Protein AF-A0A1Q7Y3S1-F1 (afdb_monomer)

Foldseek 3Di:
DDDDDDDDDDDDDDPDDDPDDDDPDDPPDDDPPPDDDDDDDDDDDDDDDDDDDPDPPPPPPPPPPVPPPPPDDPLVVVLCVQLVVLVVQLVVQLPDDDPVDPVVNVLSNLLSVLSSLLSNLVSCCVRNDDPVSVVVSVVSNVVSVVVNVD

Secondary structure (DSSP, 8-state):
-----------S-------------------------------------------------------------TTHHHHHHHHHHHHHHHHHHT-PPP-S-HHHHHHHHHHHHHHHHHHHHHHHHHH---HHHHHHHHHHHHHHHHHHH-

pLDDT: mean 73.47, std 24.48, range [34.84, 98.88]

Solvent-accessible surface area (backbone atoms only — not comparable to full-atom values): 10074 Å² total; per-residue (Å²): 142,80,87,82,83,83,81,79,80,87,82,72,87,82,82,77,85,78,90,80,80,79,86,85,81,82,85,82,74,89,75,85,78,82,74,83,88,79,88,83,86,87,84,92,79,83,88,88,81,94,76,94,74,91,73,84,75,74,81,72,77,73,74,77,76,77,72,73,78,73,90,60,58,90,58,44,57,63,37,51,52,54,37,49,52,28,50,51,53,23,55,62,57,50,68,66,77,85,78,84,46,70,68,60,45,49,50,59,43,46,47,37,51,36,54,25,52,32,51,37,22,53,36,38,60,72,56,55,83,54,69,69,60,35,50,51,22,54,49,47,40,54,54,42,54,50,64,67,73,108

Mean predicted aligned error: 19.38 Å

Sequence (150 aa):
MSAKHESWGQGGPEATYDRETTMTCTNRLERRFILPKRAARPSLAALLALSLAAAVVGCTRAAGDSAVRRTGGAADEPFIAASGAAMEQMMKAMAIRPSGDVDGDFVALMIPHHESAIAMAQSELRYGKNEQLRRMAQEIVVTQQQEIAA

Nearest PDB structures (foldseek):
  7vw1-assembly1_B  TM=7.666E-01  e=4.512E-04  Escherichia coli
  7vw0-assembly1_A  TM=7.672E-01  e=5.920E-04  Escherichia coli
  7vw2-assembly1_B  TM=7.259E-01  e=5.920E-04  Escherichia coli
  7p64-assembly1_K  TM=6.339E-01  e=8.843E+00  Escherichia coli BL21(DE3)
  6rfr-assembly1_F  TM=2.950E-01  e=6.047E+00  Yarrowia lipolytica

Structure (mmCIF, N/CA/C/O backbone):
data_AF-A0A1Q7Y3S1-F1
#
_entry.id   AF-A0A1Q7Y3S1-F1
#
loop_
_atom_site.group_PDB
_atom_site.id
_atom_site.type_symbol
_atom_site.label_atom_id
_atom_site.label_alt_id
_atom_site.label_comp_id
_atom_site.label_asym_id
_atom_site.label_entity_id
_atom_site.label_seq_id
_atom_site.pdbx_PDB_ins_code
_atom_site.Cartn_x
_atom_site.Cartn_y
_atom_site.Cartn_z
_atom_site.occupancy
_atom_site.B_iso_or_equiv
_atom_site.auth_seq_id
_atom_site.auth_comp_id
_atom_site.auth_asym_id
_atom_site.auth_atom_id
_atom_site.pdbx_PDB_model_num
ATOM 1 N N . MET A 1 1 ? -16.942 13.880 -36.320 1.00 45.16 1 MET A N 1
ATOM 2 C CA . MET A 1 1 ? -15.666 13.643 -35.614 1.00 45.16 1 MET A CA 1
ATOM 3 C C . MET A 1 1 ? -15.211 14.979 -35.049 1.00 45.16 1 MET A C 1
ATOM 5 O O . MET A 1 1 ? -14.691 15.793 -35.793 1.00 45.16 1 MET A O 1
ATOM 9 N N . SER A 1 2 ? -15.510 15.238 -33.776 1.00 43.56 2 SER A N 1
ATOM 10 C CA . SER A 1 2 ? -15.085 16.440 -33.048 1.00 43.56 2 SER A CA 1
ATOM 11 C C . SER A 1 2 ? -14.534 15.971 -31.713 1.00 43.56 2 SER A C 1
ATOM 13 O O . SER A 1 2 ? -15.291 15.501 -30.866 1.00 43.56 2 SER A O 1
ATOM 15 N N . ALA A 1 3 ? -13.214 16.037 -31.569 1.00 43.09 3 ALA A N 1
ATOM 16 C CA . ALA A 1 3 ? -12.532 15.776 -30.314 1.00 43.09 3 ALA A CA 1
ATOM 17 C C . ALA 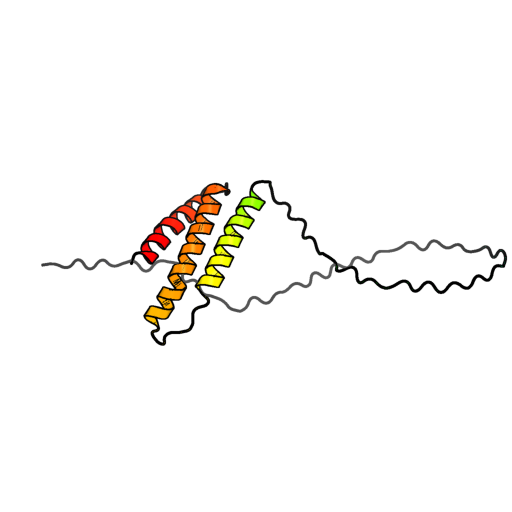A 1 3 ? -12.791 16.954 -29.366 1.00 43.09 3 ALA A C 1
ATOM 19 O O . ALA A 1 3 ? -12.527 18.105 -29.718 1.00 43.09 3 ALA A O 1
ATOM 20 N N . LYS A 1 4 ? -13.339 16.675 -28.181 1.00 45.97 4 LYS A N 1
ATOM 21 C CA . LYS A 1 4 ? -13.361 17.641 -27.082 1.00 45.97 4 LYS A CA 1
ATOM 22 C C . LYS A 1 4 ? -11.985 17.632 -26.427 1.00 45.97 4 LYS A C 1
ATOM 24 O O . LYS A 1 4 ? -11.501 16.588 -26.007 1.00 45.97 4 LYS A O 1
ATOM 29 N N . HIS A 1 5 ? -11.370 18.804 -26.388 1.00 41.69 5 HIS A N 1
ATOM 30 C CA . HIS A 1 5 ? -10.145 19.083 -25.658 1.00 41.69 5 HIS A CA 1
ATOM 31 C C . HIS A 1 5 ? -10.563 19.450 -24.228 1.00 41.69 5 HIS A C 1
ATOM 33 O O . HIS A 1 5 ? -11.088 20.539 -24.002 1.00 41.69 5 HIS A O 1
ATOM 39 N N . GLU A 1 6 ? -10.417 18.529 -23.278 1.00 42.41 6 GLU A N 1
ATOM 40 C CA . GLU A 1 6 ? -10.686 18.813 -21.867 1.00 42.41 6 GLU A CA 1
ATOM 41 C C . GLU A 1 6 ? -9.420 19.383 -21.224 1.00 42.41 6 GLU A C 1
ATOM 43 O O . GLU A 1 6 ? -8.391 18.726 -21.077 1.00 42.41 6 GLU A O 1
ATOM 48 N N . SER A 1 7 ? -9.503 20.678 -20.926 1.00 35.91 7 SER A N 1
ATOM 49 C CA . SER A 1 7 ? -8.533 21.450 -20.165 1.00 35.91 7 SER A CA 1
ATOM 50 C C . SER A 1 7 ? -8.623 21.031 -18.699 1.00 35.91 7 SER A C 1
ATOM 52 O O . SER A 1 7 ? -9.581 21.369 -18.008 1.00 35.91 7 SER A O 1
ATOM 54 N N . TRP A 1 8 ? -7.629 20.285 -18.223 1.00 34.84 8 TRP A N 1
ATOM 55 C CA . TRP A 1 8 ? -7.449 20.061 -16.793 1.00 34.84 8 TRP A CA 1
ATOM 56 C C . TRP A 1 8 ? -6.788 21.302 -16.192 1.00 34.84 8 TRP A C 1
ATOM 58 O O . TRP A 1 8 ? -5.662 21.661 -16.542 1.00 34.84 8 TRP A O 1
ATOM 68 N N . GLY A 1 9 ? -7.540 21.997 -15.338 1.00 41.97 9 GLY A N 1
ATOM 69 C CA . GLY A 1 9 ? -7.100 23.191 -14.631 1.00 41.97 9 GLY A CA 1
ATOM 70 C C . GLY A 1 9 ? -5.900 22.902 -13.733 1.00 41.97 9 GLY A C 1
ATOM 71 O O . GLY A 1 9 ? -5.984 22.128 -12.784 1.00 41.97 9 GLY A O 1
ATOM 72 N N . GLN A 1 10 ? -4.792 23.567 -14.042 1.00 44.66 10 GLN A N 1
ATOM 73 C CA . GLN A 1 10 ? -3.639 23.754 -13.169 1.00 44.66 10 GLN A CA 1
ATOM 74 C C . GLN A 1 10 ? -4.067 24.653 -11.999 1.00 44.66 10 GLN A C 1
ATOM 76 O O . GLN A 1 10 ? -4.367 25.830 -12.198 1.00 44.66 10 GLN A O 1
ATOM 81 N N . GLY A 1 11 ? -4.145 24.097 -10.792 1.00 48.56 11 GLY A N 1
ATOM 82 C CA . GLY A 1 11 ? -4.602 24.829 -9.611 1.00 48.56 11 GLY A CA 1
ATOM 83 C C . GLY A 1 11 ? -4.449 24.034 -8.319 1.00 48.56 11 GLY A C 1
ATOM 84 O O . GLY A 1 11 ? -5.402 23.920 -7.555 1.00 48.56 11 GLY A O 1
ATOM 85 N N . GLY A 1 12 ? -3.271 23.451 -8.094 1.00 41.09 12 GLY A N 1
ATOM 86 C CA . GLY A 1 12 ? -2.868 22.874 -6.809 1.00 41.09 12 GLY A CA 1
ATOM 87 C C . GLY A 1 12 ? -1.643 23.621 -6.272 1.00 41.09 12 GLY A C 1
ATOM 88 O O . GLY A 1 12 ? -0.818 24.045 -7.081 1.00 41.09 12 GLY A O 1
ATOM 89 N N . PRO A 1 13 ? -1.520 23.839 -4.950 1.00 43.00 13 PRO A N 1
ATOM 90 C CA . PRO A 1 13 ? -0.405 24.588 -4.384 1.00 43.00 13 PRO A CA 1
ATOM 91 C C . PRO A 1 13 ? 0.921 23.874 -4.664 1.00 43.00 13 PRO A C 1
ATOM 93 O O . PRO A 1 13 ? 1.116 22.714 -4.303 1.00 43.00 13 PRO A O 1
ATOM 96 N N . GLU A 1 14 ? 1.815 24.599 -5.328 1.00 45.69 14 GLU A N 1
ATOM 97 C CA . GLU A 1 14 ? 3.192 24.228 -5.622 1.00 45.69 14 GLU A CA 1
ATOM 98 C C . GLU A 1 14 ? 3.925 23.953 -4.298 1.00 45.69 14 GLU A C 1
ATOM 100 O O . GLU A 1 14 ? 4.201 24.863 -3.515 1.00 45.69 14 GLU A O 1
ATOM 105 N N . ALA A 1 15 ? 4.171 22.677 -3.996 1.00 39.03 15 ALA A N 1
ATOM 106 C CA . ALA A 1 15 ? 4.943 22.271 -2.832 1.00 39.03 15 ALA A CA 1
ATOM 107 C C . ALA A 1 15 ? 6.420 22.594 -3.088 1.00 39.03 15 ALA A C 1
ATOM 109 O O . ALA A 1 15 ? 7.168 21.789 -3.643 1.00 39.03 15 ALA A O 1
ATOM 110 N N . THR A 1 16 ? 6.841 23.797 -2.708 1.00 44.50 16 THR A N 1
ATOM 111 C CA . THR A 1 16 ? 8.249 24.182 -2.706 1.00 44.50 16 THR A CA 1
ATOM 112 C C . THR A 1 16 ? 8.942 23.501 -1.523 1.00 44.50 16 THR A C 1
ATOM 114 O O . THR A 1 16 ? 8.650 23.754 -0.356 1.00 44.50 16 THR A O 1
ATOM 117 N N . TYR A 1 17 ? 9.840 22.563 -1.826 1.00 36.44 17 TYR A N 1
ATOM 118 C CA . TYR A 1 17 ? 10.696 21.912 -0.838 1.00 36.44 17 TYR A CA 1
ATOM 119 C C . TYR A 1 17 ? 11.866 22.845 -0.512 1.00 36.44 17 TYR A C 1
ATOM 121 O O . TYR A 1 17 ? 12.864 22.881 -1.234 1.00 36.44 17 TYR A O 1
ATOM 129 N N . ASP A 1 18 ? 11.720 23.634 0.551 1.00 42.56 18 ASP A N 1
ATOM 130 C CA . ASP A 1 18 ? 12.798 24.460 1.092 1.00 42.56 18 ASP A CA 1
ATOM 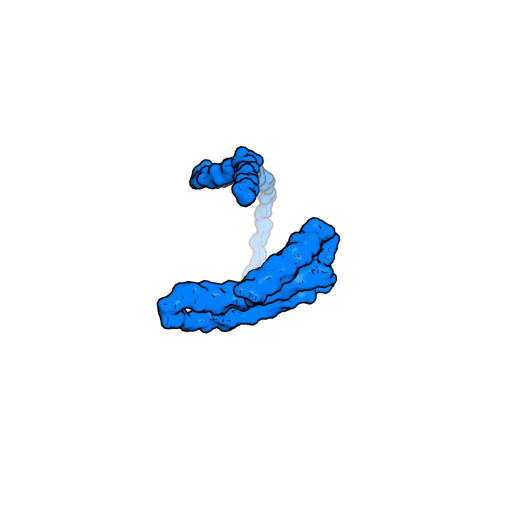131 C C . ASP A 1 18 ? 13.739 23.608 1.966 1.00 42.56 18 ASP A C 1
ATOM 133 O O . ASP A 1 18 ? 13.302 22.860 2.843 1.00 42.56 18 ASP A O 1
ATOM 137 N N . ARG A 1 19 ? 15.047 23.680 1.694 1.00 52.69 19 ARG A N 1
ATOM 138 C CA . ARG A 1 19 ? 16.086 22.806 2.270 1.00 52.69 19 ARG A CA 1
ATOM 139 C C . ARG A 1 19 ? 16.853 23.461 3.427 1.00 52.69 19 ARG A C 1
ATOM 141 O O . ARG A 1 19 ? 17.848 22.898 3.878 1.00 52.69 19 ARG A O 1
ATOM 148 N N . GLU A 1 20 ? 16.399 24.596 3.951 1.00 52.72 20 GLU A N 1
ATOM 149 C CA . GLU A 1 20 ? 17.068 25.294 5.055 1.00 52.72 20 GLU A CA 1
ATOM 150 C C . GLU A 1 20 ? 16.108 25.627 6.207 1.00 52.72 20 GLU A C 1
ATOM 152 O O . GLU A 1 20 ? 15.608 26.734 6.359 1.00 52.72 20 GLU A O 1
ATOM 157 N N . THR A 1 21 ? 15.900 24.675 7.118 1.00 47.00 21 THR A N 1
ATOM 158 C CA . THR A 1 21 ? 15.483 25.005 8.490 1.00 47.00 21 THR A CA 1
ATOM 159 C C . THR A 1 21 ? 16.411 24.295 9.461 1.00 47.00 21 THR A C 1
ATOM 161 O O . THR A 1 21 ? 16.220 23.150 9.867 1.00 47.00 21 THR A O 1
ATOM 164 N N . THR A 1 22 ? 17.494 24.992 9.778 1.00 45.62 22 THR A N 1
ATOM 165 C CA . THR A 1 22 ? 18.462 24.641 10.806 1.00 45.62 22 THR A CA 1
ATOM 166 C C . THR A 1 22 ? 17.776 24.545 12.171 1.00 45.62 22 THR A C 1
ATOM 168 O O . THR A 1 22 ? 17.084 25.454 12.625 1.00 45.62 22 THR A O 1
ATOM 171 N N . MET A 1 23 ? 17.986 23.410 12.843 1.00 36.78 23 MET A N 1
ATOM 172 C CA . MET A 1 23 ? 17.633 23.180 14.243 1.00 36.78 23 MET A CA 1
ATOM 173 C C . MET A 1 23 ? 18.261 24.251 15.148 1.00 36.78 23 MET A C 1
ATOM 175 O O . MET A 1 23 ? 19.415 24.136 15.560 1.00 36.78 23 MET A O 1
ATOM 179 N N . THR A 1 24 ? 17.492 25.254 15.556 1.00 35.28 24 THR A N 1
ATOM 180 C CA . THR A 1 24 ? 17.803 26.041 16.755 1.00 35.28 24 THR A CA 1
ATOM 181 C C . THR A 1 24 ? 17.160 25.377 17.963 1.00 35.28 24 THR A C 1
ATOM 183 O O . THR A 1 24 ? 16.014 25.651 18.311 1.00 35.28 24 THR A O 1
ATOM 186 N N . CYS A 1 25 ? 17.907 24.493 18.622 1.00 37.16 25 CYS A N 1
ATOM 187 C CA . CYS A 1 25 ? 17.549 23.964 19.934 1.00 37.16 25 CYS A CA 1
ATOM 188 C C . CYS A 1 25 ? 18.628 24.372 20.946 1.00 37.16 25 CYS A C 1
ATOM 190 O O . CYS A 1 25 ? 19.526 23.605 21.276 1.00 37.16 25 CYS A O 1
ATOM 192 N N . THR A 1 26 ? 18.565 25.611 21.438 1.00 44.94 26 THR A N 1
ATOM 193 C CA . THR A 1 26 ? 19.344 26.038 22.609 1.00 44.94 26 THR A CA 1
ATOM 194 C C . THR A 1 26 ? 18.393 26.386 23.740 1.00 44.94 26 THR A C 1
ATOM 196 O O . THR A 1 26 ? 18.116 27.552 24.006 1.00 44.94 26 THR A O 1
ATOM 199 N N . ASN A 1 27 ? 17.882 25.363 24.424 1.00 39.59 27 ASN A N 1
ATOM 200 C CA . ASN A 1 27 ? 17.165 25.561 25.677 1.00 39.59 27 ASN A CA 1
ATOM 201 C C . ASN A 1 27 ? 18.177 25.564 26.836 1.00 39.59 27 ASN A C 1
ATOM 203 O O . ASN A 1 27 ? 18.436 24.550 27.481 1.00 39.59 27 ASN A O 1
ATOM 207 N N . ARG A 1 28 ? 18.820 26.719 27.046 1.00 55.81 28 ARG A N 1
ATOM 208 C CA . ARG A 1 28 ? 19.670 27.005 28.208 1.00 55.81 28 ARG A CA 1
ATOM 209 C C . ARG A 1 28 ? 18.770 27.499 29.340 1.00 55.81 28 ARG A C 1
ATOM 211 O O . ARG A 1 28 ? 18.617 28.700 29.535 1.00 55.81 28 ARG A O 1
ATOM 218 N N . LEU A 1 29 ? 18.177 26.571 30.086 1.00 49.34 29 LEU A N 1
ATOM 219 C CA . LEU A 1 29 ? 17.533 26.887 31.359 1.00 49.34 29 LEU A CA 1
ATOM 220 C C . LEU A 1 29 ? 18.474 26.531 32.507 1.00 49.34 29 LEU A C 1
ATOM 222 O O . LEU A 1 29 ? 18.628 25.381 32.910 1.00 49.34 29 LEU A O 1
ATOM 226 N N . GLU A 1 30 ? 19.108 27.585 33.012 1.00 48.59 30 GLU A N 1
ATOM 227 C CA . GLU A 1 30 ? 19.770 27.656 34.306 1.00 48.59 30 GLU A CA 1
ATOM 228 C C . GLU A 1 30 ? 18.843 27.106 35.404 1.00 48.59 30 GLU A C 1
ATOM 230 O O . GLU A 1 30 ? 17.851 27.730 35.780 1.00 48.59 30 GLU A O 1
ATOM 235 N N . ARG A 1 31 ? 19.187 25.956 35.985 1.00 50.75 31 ARG A N 1
ATOM 236 C CA . ARG A 1 31 ? 18.742 25.599 37.336 1.00 50.75 31 ARG A CA 1
ATOM 237 C C . ARG A 1 31 ? 19.963 25.478 38.223 1.00 50.75 31 ARG A C 1
ATOM 239 O O . ARG A 1 31 ? 20.507 24.402 38.448 1.00 50.75 31 ARG A O 1
ATOM 246 N N . ARG A 1 32 ? 20.377 26.637 38.738 1.00 56.38 32 ARG A N 1
ATOM 247 C CA . ARG A 1 32 ? 21.233 26.759 39.917 1.00 56.38 32 ARG A CA 1
ATOM 248 C C . ARG A 1 32 ? 20.489 26.133 41.097 1.00 56.38 32 ARG A C 1
ATOM 250 O O . ARG A 1 32 ? 19.718 26.795 41.784 1.00 56.38 32 ARG A O 1
ATOM 257 N N . PHE A 1 33 ? 20.678 24.833 41.296 1.00 47.69 33 PHE A N 1
ATOM 258 C CA . PHE A 1 33 ? 20.273 24.157 42.520 1.00 47.69 33 PHE A CA 1
ATOM 259 C C . PHE A 1 33 ? 21.169 24.662 43.652 1.00 47.69 33 PHE A C 1
ATOM 261 O O . PHE A 1 33 ? 22.318 24.253 43.808 1.00 47.69 33 PHE A O 1
ATOM 268 N N . ILE A 1 34 ? 20.633 25.605 44.421 1.00 51.00 34 ILE A N 1
ATOM 269 C CA . ILE A 1 34 ? 21.180 26.017 45.708 1.00 51.00 34 ILE A CA 1
ATOM 270 C C . ILE A 1 34 ? 20.978 24.838 46.667 1.00 51.00 34 ILE A C 1
ATOM 272 O O . ILE A 1 34 ? 19.874 24.607 47.153 1.00 51.00 34 ILE A O 1
ATOM 276 N N . LEU A 1 35 ? 22.036 24.065 46.920 1.00 53.06 35 LEU A N 1
ATOM 277 C CA . LEU A 1 35 ? 22.059 23.096 48.015 1.00 53.06 35 LEU A CA 1
ATOM 278 C C . LEU A 1 35 ? 22.426 23.824 49.320 1.00 53.06 35 LEU A C 1
ATOM 280 O O . LEU A 1 35 ? 23.467 24.490 49.366 1.00 53.06 35 LEU A O 1
ATOM 284 N N . PRO A 1 36 ? 21.628 23.709 50.397 1.00 52.12 36 PRO A N 1
ATOM 285 C CA . PRO A 1 36 ? 22.012 24.252 51.690 1.00 52.12 36 PRO A CA 1
ATOM 286 C C . PRO A 1 36 ? 23.151 23.422 52.298 1.00 52.12 36 PRO A C 1
ATOM 288 O O . PRO A 1 36 ? 23.049 22.207 52.467 1.00 52.12 36 PRO A O 1
ATOM 291 N N . LYS A 1 37 ? 24.239 24.104 52.672 1.00 50.06 37 LYS A N 1
ATOM 292 C CA . LYS A 1 37 ? 25.327 23.548 53.484 1.00 50.06 37 LYS A CA 1
ATOM 293 C C . LYS A 1 37 ? 24.776 23.180 54.867 1.00 50.06 37 LYS A C 1
ATOM 295 O O . LYS A 1 37 ? 24.416 24.069 55.633 1.00 50.06 37 LYS A O 1
ATOM 300 N N . ARG A 1 38 ? 24.756 21.892 55.217 1.00 64.62 38 ARG A N 1
ATOM 301 C CA . ARG A 1 38 ? 24.682 21.451 56.619 1.00 64.62 38 ARG A CA 1
ATOM 302 C C . ARG A 1 38 ? 26.026 20.862 57.023 1.00 64.62 38 ARG A C 1
ATOM 304 O O . ARG A 1 38 ? 26.460 19.843 56.498 1.00 64.62 38 ARG A O 1
ATOM 311 N N . ALA A 1 39 ? 26.689 21.575 57.923 1.00 58.94 39 ALA A N 1
ATOM 312 C CA . ALA A 1 39 ? 27.885 21.146 58.623 1.00 58.94 39 ALA A CA 1
ATOM 313 C C . ALA A 1 39 ? 27.500 20.261 59.817 1.00 58.94 39 ALA A C 1
ATOM 315 O O . ALA A 1 39 ? 26.551 20.597 60.517 1.00 58.94 39 ALA A O 1
ATOM 316 N N . ALA A 1 40 ? 28.253 19.182 60.049 1.00 53.84 40 ALA A N 1
ATOM 317 C CA . ALA A 1 40 ? 28.785 18.780 61.361 1.00 53.84 40 ALA A CA 1
ATOM 318 C C . ALA A 1 40 ? 29.489 17.409 61.259 1.00 53.84 40 ALA A C 1
ATOM 320 O O . ALA A 1 40 ? 28.895 16.411 60.866 1.00 53.84 40 ALA A O 1
ATOM 321 N N . ARG A 1 41 ? 30.776 17.390 61.620 1.00 62.72 41 ARG A N 1
ATOM 322 C CA . ARG A 1 41 ? 31.573 16.227 62.074 1.00 62.72 41 ARG A CA 1
ATOM 323 C C . ARG A 1 41 ? 31.583 16.260 63.627 1.00 62.72 41 ARG A C 1
ATOM 325 O O . ARG A 1 41 ? 31.117 17.277 64.141 1.00 62.72 41 ARG A O 1
ATOM 332 N N . PRO A 1 42 ? 32.210 15.341 64.401 1.00 53.06 42 PRO A N 1
ATOM 333 C CA . PRO A 1 42 ? 32.849 14.041 64.118 1.00 53.06 42 PRO A CA 1
ATOM 334 C C . PRO A 1 42 ? 32.432 12.935 65.130 1.00 53.06 42 PRO A C 1
ATOM 336 O O . PRO A 1 42 ? 31.749 13.207 66.110 1.00 53.06 42 PRO A O 1
ATOM 339 N N . SER A 1 43 ? 32.937 11.707 64.977 1.00 54.59 43 SER A N 1
ATOM 340 C CA . SER A 1 43 ? 33.473 10.934 66.116 1.00 54.59 43 SER A CA 1
ATOM 341 C C . SER A 1 43 ? 34.321 9.764 65.620 1.00 54.59 43 SER A C 1
ATOM 343 O O . SER A 1 43 ? 33.842 8.875 64.924 1.00 54.59 43 SER A O 1
ATOM 345 N N . LEU A 1 44 ? 35.611 9.824 65.955 1.00 51.91 44 LEU A N 1
ATOM 346 C CA . LEU A 1 44 ? 36.591 8.752 65.822 1.00 51.91 44 LEU A CA 1
ATOM 347 C C . LEU A 1 44 ? 36.335 7.728 66.932 1.00 51.91 44 LEU A C 1
ATOM 349 O O . LEU A 1 44 ? 36.466 8.069 68.104 1.00 51.91 44 LEU A O 1
ATOM 353 N N . ALA A 1 45 ? 36.031 6.483 66.575 1.00 49.44 45 ALA A N 1
ATOM 354 C CA . ALA A 1 45 ? 36.107 5.366 67.508 1.00 49.44 45 ALA A CA 1
ATOM 355 C C . ALA A 1 45 ? 36.533 4.077 66.784 1.00 49.44 45 ALA A C 1
ATOM 357 O O . ALA A 1 45 ? 35.780 3.506 66.007 1.00 49.44 45 ALA A O 1
ATOM 358 N N . ALA A 1 46 ? 37.772 3.678 67.085 1.00 47.00 46 ALA A N 1
ATOM 359 C CA . ALA A 1 46 ? 38.251 2.310 67.299 1.00 47.00 46 ALA A CA 1
ATOM 360 C C . ALA A 1 46 ? 38.140 1.248 66.175 1.00 47.00 46 ALA A C 1
ATOM 362 O O . ALA A 1 46 ? 37.128 0.588 66.000 1.00 47.00 46 ALA A O 1
ATOM 363 N N . LEU A 1 47 ? 39.282 1.061 65.498 1.00 50.47 47 LEU A N 1
ATOM 364 C CA . LEU A 1 47 ? 40.111 -0.161 65.396 1.00 50.47 47 LEU A CA 1
ATOM 365 C C . LEU A 1 47 ? 39.488 -1.573 65.231 1.00 50.47 47 LEU A C 1
ATOM 367 O O . LEU A 1 47 ? 38.642 -2.001 66.002 1.00 50.47 47 LEU A O 1
ATOM 371 N N . LEU A 1 48 ? 40.194 -2.335 64.371 1.00 45.97 48 LEU A N 1
ATOM 372 C CA . LEU A 1 48 ? 40.379 -3.802 64.303 1.00 45.97 48 LEU A CA 1
ATOM 373 C C . LEU A 1 48 ? 39.312 -4.647 63.584 1.00 45.97 48 LEU A C 1
ATOM 375 O O . LEU A 1 48 ? 38.334 -5.070 64.180 1.00 45.97 48 LEU A O 1
ATOM 379 N N . ALA A 1 49 ? 39.613 -5.051 62.344 1.00 50.56 49 ALA A N 1
ATOM 380 C CA . ALA A 1 49 ? 39.927 -6.454 62.033 1.00 50.56 49 ALA A CA 1
ATOM 381 C C . ALA A 1 49 ? 40.306 -6.622 60.550 1.00 50.56 49 ALA A C 1
ATOM 383 O O . ALA A 1 49 ? 39.553 -6.301 59.634 1.00 50.56 49 ALA A O 1
ATOM 384 N N . LEU A 1 50 ? 41.502 -7.162 60.346 1.00 52.16 50 LEU A N 1
ATOM 385 C CA . LEU A 1 50 ? 42.022 -7.686 59.093 1.00 52.16 50 LEU A CA 1
ATOM 386 C C . LEU A 1 50 ? 41.165 -8.886 58.648 1.00 52.16 50 LEU A C 1
ATOM 388 O O . LEU A 1 50 ? 41.142 -9.903 59.335 1.00 52.16 50 LEU A O 1
ATOM 392 N N . SER A 1 51 ? 40.504 -8.804 57.493 1.00 58.72 51 SER A N 1
ATOM 393 C CA . SER A 1 51 ? 40.102 -9.998 56.742 1.00 58.72 51 SER A CA 1
ATOM 394 C C . SER A 1 51 ? 40.303 -9.763 55.246 1.00 58.72 51 SER A C 1
ATOM 396 O O . SER A 1 51 ? 39.673 -8.928 54.603 1.00 58.72 51 SER A O 1
ATOM 398 N N . LEU A 1 52 ? 41.288 -10.487 54.727 1.00 54.69 52 LEU A N 1
ATOM 399 C CA . LEU A 1 52 ? 41.613 -10.622 53.323 1.00 54.69 52 LEU A CA 1
ATOM 400 C C . LEU A 1 52 ? 40.556 -11.528 52.679 1.00 54.69 52 LEU A C 1
ATOM 402 O O . LEU A 1 52 ? 40.516 -12.720 52.968 1.00 54.69 52 LEU A O 1
ATOM 406 N N . ALA A 1 53 ? 39.730 -10.9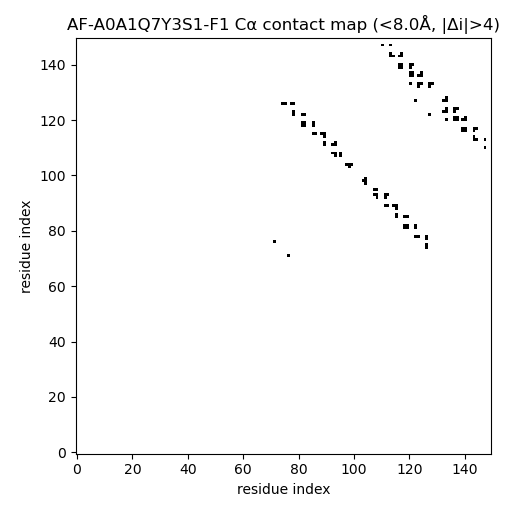82 51.792 1.00 53.94 53 ALA A N 1
ATOM 407 C CA . ALA A 1 53 ? 39.005 -11.769 50.801 1.00 53.94 53 ALA A CA 1
ATOM 408 C C . ALA A 1 53 ? 38.825 -10.919 49.541 1.00 53.94 53 ALA A C 1
ATOM 410 O O . ALA A 1 53 ? 37.929 -10.082 49.442 1.00 53.94 53 ALA A O 1
ATOM 411 N N . ALA A 1 54 ? 39.726 -11.116 48.579 1.00 56.91 54 ALA A N 1
ATOM 412 C CA . ALA A 1 54 ? 39.563 -10.624 47.223 1.00 56.91 54 ALA A CA 1
ATOM 413 C C . ALA A 1 54 ? 38.389 -11.372 46.573 1.00 56.91 54 ALA A C 1
ATOM 415 O O . ALA A 1 54 ? 38.555 -12.470 46.047 1.00 56.91 54 ALA A O 1
ATOM 416 N N . ALA A 1 55 ? 37.192 -10.793 46.631 1.00 53.88 55 ALA A N 1
ATOM 417 C CA . ALA A 1 55 ? 36.092 -11.217 45.781 1.00 53.88 55 ALA A CA 1
ATOM 418 C C . ALA A 1 55 ? 36.263 -10.531 44.422 1.00 53.88 55 ALA A C 1
ATOM 420 O O . ALA A 1 55 ? 36.087 -9.319 44.292 1.00 53.88 55 ALA A O 1
ATOM 421 N N . VAL A 1 56 ? 36.631 -11.320 43.413 1.00 55.22 56 VAL A N 1
ATOM 422 C CA . VAL A 1 56 ? 36.499 -10.962 41.999 1.00 55.22 56 VAL A CA 1
ATOM 423 C C . VAL A 1 56 ? 35.011 -10.741 41.736 1.00 55.22 56 VAL A C 1
ATOM 425 O O . VAL A 1 56 ? 34.274 -11.670 41.416 1.00 55.22 56 VAL A O 1
ATOM 428 N N . VAL A 1 57 ? 34.544 -9.506 41.917 1.00 58.88 57 VAL A N 1
ATOM 429 C CA . VAL A 1 57 ? 33.252 -9.081 41.386 1.00 58.88 57 VAL A CA 1
ATOM 430 C C . VAL A 1 57 ? 33.453 -8.976 39.885 1.00 58.88 57 VAL A C 1
ATOM 432 O O . VAL A 1 57 ? 33.958 -7.982 39.363 1.00 58.88 57 VAL A O 1
ATOM 435 N N . GLY A 1 58 ? 33.116 -10.068 39.201 1.00 47.78 58 GLY A N 1
ATOM 436 C CA . GLY A 1 58 ? 32.922 -10.070 37.766 1.00 47.78 58 GLY A CA 1
ATOM 437 C C . GLY A 1 58 ? 31.979 -8.928 37.420 1.00 47.78 58 GLY A C 1
ATOM 438 O O . GLY A 1 58 ? 30.821 -8.913 37.831 1.00 47.78 58 GLY A O 1
ATOM 439 N N . CYS A 1 59 ? 32.494 -7.947 36.686 1.00 45.28 59 CYS A N 1
ATOM 440 C CA . CYS A 1 59 ? 31.681 -6.945 36.027 1.00 45.28 59 CYS A CA 1
ATOM 441 C C . CYS A 1 59 ? 30.905 -7.667 34.919 1.00 45.28 59 CYS A C 1
ATOM 443 O O . CYS A 1 59 ? 31.310 -7.688 33.758 1.00 45.28 59 CYS A O 1
ATOM 445 N N . THR A 1 60 ? 29.814 -8.343 35.278 1.00 47.72 60 THR A N 1
ATOM 446 C CA . THR A 1 60 ? 28.810 -8.727 34.297 1.00 47.72 60 THR A CA 1
ATOM 447 C C . THR A 1 60 ? 28.216 -7.426 33.795 1.00 47.72 60 THR A C 1
ATOM 449 O O . THR A 1 60 ? 27.498 -6.732 34.517 1.00 47.72 60 THR A O 1
ATOM 452 N N . ARG A 1 61 ? 28.578 -7.072 32.562 1.00 50.34 61 ARG A N 1
ATOM 453 C CA . ARG A 1 61 ? 27.926 -6.039 31.769 1.00 50.34 61 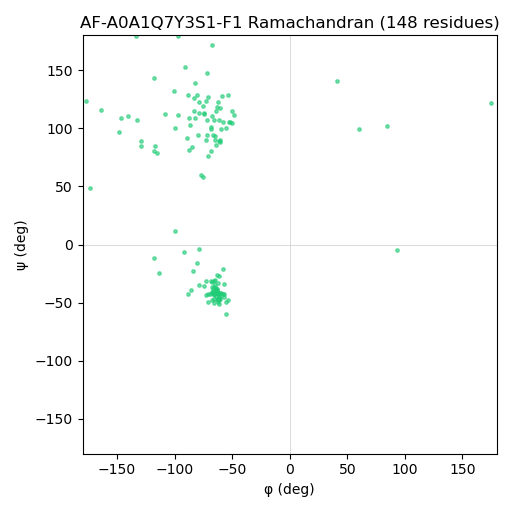ARG A CA 1
ATOM 454 C C . ARG A 1 61 ? 26.431 -6.345 31.817 1.00 50.34 61 ARG A C 1
ATOM 456 O O . ARG A 1 61 ? 25.981 -7.288 31.172 1.00 50.34 61 ARG A O 1
ATOM 463 N N . ALA A 1 62 ? 25.676 -5.584 32.606 1.00 49.88 62 ALA A N 1
ATOM 464 C CA . ALA A 1 62 ? 24.248 -5.484 32.396 1.00 49.88 62 ALA A CA 1
ATOM 465 C C . ALA A 1 62 ? 24.113 -4.940 30.974 1.00 49.88 62 ALA A C 1
ATOM 467 O O . ALA A 1 62 ? 24.363 -3.760 30.721 1.00 49.88 62 ALA A O 1
ATOM 468 N N . ALA A 1 63 ? 23.844 -5.832 30.019 1.00 54.81 63 ALA A N 1
ATOM 469 C CA . ALA A 1 63 ? 23.204 -5.429 28.790 1.00 54.81 63 ALA A CA 1
ATOM 470 C C . ALA A 1 63 ? 21.956 -4.689 29.261 1.00 54.81 63 ALA A C 1
ATOM 472 O O . ALA A 1 63 ? 21.064 -5.288 29.859 1.00 54.81 63 ALA A O 1
ATOM 473 N N . GLY A 1 64 ? 21.989 -3.362 29.149 1.00 45.31 64 GLY A N 1
ATOM 474 C CA . GLY A 1 64 ? 20.819 -2.536 29.340 1.00 45.31 64 GLY A CA 1
ATOM 475 C C . GLY A 1 64 ? 19.862 -2.933 28.240 1.00 45.31 64 GLY A C 1
ATOM 476 O O . GLY A 1 64 ? 19.891 -2.344 27.162 1.00 45.31 64 GLY A O 1
ATOM 477 N N . ASP A 1 65 ? 19.082 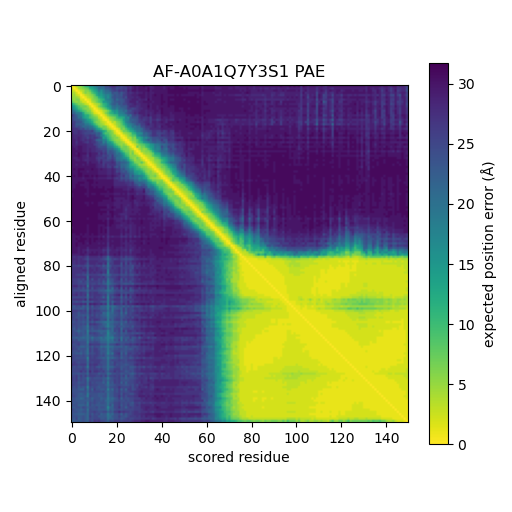-3.976 28.504 1.00 45.72 65 ASP A N 1
ATOM 478 C CA . ASP A 1 65 ? 17.908 -4.312 27.736 1.00 45.72 65 ASP A CA 1
ATOM 479 C C . ASP A 1 65 ? 16.975 -3.134 27.975 1.00 45.72 65 ASP A C 1
ATOM 481 O O . ASP A 1 65 ? 16.289 -3.017 28.994 1.00 45.72 65 ASP A O 1
ATOM 485 N N . SER A 1 66 ? 17.104 -2.142 27.098 1.00 49.25 66 SER A N 1
ATOM 486 C CA . SER A 1 66 ? 16.224 -0.994 27.058 1.00 49.25 66 SER A CA 1
ATOM 487 C C . SER A 1 66 ? 14.904 -1.534 26.542 1.00 49.25 66 SER A C 1
ATOM 489 O O . SER A 1 66 ? 14.570 -1.382 25.370 1.00 49.25 66 SER A O 1
ATOM 491 N N . ALA A 1 67 ? 14.176 -2.218 27.424 1.00 55.59 67 ALA A N 1
ATOM 492 C CA . ALA A 1 67 ? 12.779 -2.520 27.258 1.00 55.59 67 ALA A CA 1
ATOM 493 C C . ALA A 1 67 ? 12.073 -1.168 27.177 1.00 55.59 67 ALA A C 1
ATOM 495 O O . ALA A 1 67 ? 11.663 -0.584 28.184 1.00 55.59 67 ALA A O 1
ATOM 496 N N . VAL A 1 68 ? 11.983 -0.633 25.958 1.00 57.75 68 VAL A N 1
ATOM 497 C CA . VAL A 1 68 ? 10.997 0.377 25.612 1.00 57.75 68 VAL A CA 1
ATOM 498 C C . VAL A 1 68 ? 9.678 -0.223 26.058 1.00 57.75 68 VAL A C 1
ATOM 500 O O . VAL A 1 68 ? 9.187 -1.192 25.479 1.00 57.75 68 VAL A O 1
ATOM 503 N N . ARG A 1 69 ? 9.149 0.298 27.163 1.00 50.19 69 ARG A N 1
ATOM 504 C CA . ARG A 1 69 ? 7.856 -0.107 27.688 1.00 50.19 69 ARG A CA 1
ATOM 505 C C . ARG A 1 69 ? 6.828 0.312 26.649 1.00 50.19 69 ARG A C 1
ATOM 507 O O . ARG A 1 69 ? 6.396 1.461 26.642 1.00 50.19 69 ARG A O 1
ATOM 514 N N . ARG A 1 70 ? 6.479 -0.605 25.742 1.00 59.09 70 ARG A N 1
ATOM 515 C CA . ARG A 1 70 ? 5.373 -0.415 24.811 1.00 59.09 70 ARG A CA 1
ATOM 516 C C . ARG A 1 70 ? 4.116 -0.268 25.655 1.00 59.09 70 ARG A C 1
ATOM 518 O O . ARG A 1 70 ? 3.639 -1.225 26.257 1.00 59.09 70 ARG A O 1
ATOM 525 N N . THR A 1 71 ? 3.594 0.947 25.741 1.00 57.56 71 THR A N 1
ATOM 526 C CA . THR A 1 71 ? 2.242 1.205 26.237 1.00 57.56 71 THR A CA 1
ATOM 527 C C . THR A 1 71 ? 1.266 0.841 25.124 1.00 57.56 71 THR A C 1
ATOM 529 O O . THR A 1 71 ? 0.594 1.715 24.587 1.00 57.56 71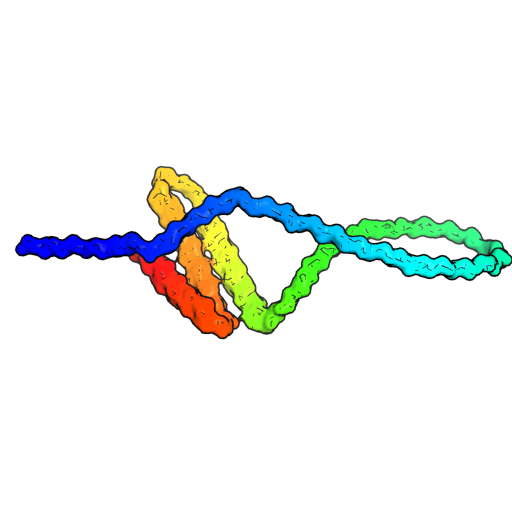 THR A O 1
ATOM 532 N N . GLY A 1 72 ? 1.289 -0.424 24.704 1.00 57.81 72 GLY A N 1
ATOM 533 C CA . GLY A 1 72 ? 0.416 -0.923 23.660 1.00 57.81 72 GLY A CA 1
ATOM 534 C C . GLY A 1 72 ? -0.765 -1.679 24.257 1.00 57.81 72 GLY A C 1
ATOM 535 O O . GLY A 1 72 ? -0.579 -2.492 25.163 1.00 57.81 72 GLY A O 1
ATOM 536 N N . GLY A 1 73 ? -1.984 -1.388 23.807 1.00 63.03 73 GLY A N 1
ATOM 537 C CA . GLY A 1 73 ? -3.179 -2.138 24.199 1.00 63.03 73 GLY A CA 1
ATOM 538 C C . GLY A 1 73 ? -3.158 -3.575 23.659 1.00 63.03 73 GLY A C 1
ATOM 539 O O . GLY A 1 73 ? -2.336 -3.927 22.822 1.00 63.03 73 GLY A O 1
ATOM 540 N N . ALA A 1 74 ? -4.106 -4.420 24.082 1.00 63.44 74 ALA A N 1
ATOM 541 C CA . ALA A 1 74 ? -4.190 -5.820 23.630 1.00 63.44 74 ALA A CA 1
ATOM 542 C C . ALA A 1 74 ? -4.332 -5.995 22.098 1.00 63.44 74 ALA A C 1
ATOM 544 O O . ALA A 1 74 ? -4.029 -7.063 21.578 1.00 63.44 74 ALA A O 1
ATOM 545 N N . ALA A 1 75 ? -4.788 -4.960 21.382 1.00 65.88 75 ALA A N 1
ATOM 546 C CA . ALA A 1 75 ? -4.879 -4.945 19.919 1.00 65.88 75 ALA A CA 1
ATOM 547 C C . ALA A 1 75 ? -3.540 -4.629 19.227 1.00 65.88 75 ALA A C 1
ATOM 549 O O . ALA A 1 75 ? -3.394 -4.901 18.037 1.00 65.88 75 ALA A O 1
ATOM 550 N N . ASP A 1 76 ? -2.562 -4.102 19.963 1.00 81.25 76 ASP A N 1
ATOM 551 C CA . ASP A 1 76 ? -1.315 -3.620 19.380 1.00 81.25 76 ASP A CA 1
ATOM 552 C C . ASP A 1 76 ? -0.376 -4.790 19.077 1.00 81.25 76 ASP A C 1
ATOM 554 O O . ASP A 1 76 ? 0.276 -4.786 18.040 1.00 81.25 76 ASP A O 1
ATOM 558 N N . GLU A 1 77 ? -0.362 -5.852 19.892 1.00 87.56 77 GLU A N 1
ATOM 559 C CA . GLU A 1 77 ? 0.477 -7.018 19.587 1.00 87.56 77 GLU A CA 1
ATOM 560 C C . GLU A 1 77 ? 0.069 -7.821 18.346 1.00 87.56 77 GLU A C 1
ATOM 562 O O . GLU A 1 77 ? 0.943 -8.090 17.519 1.00 87.56 77 GLU A O 1
ATOM 567 N N . PRO A 1 78 ? -1.207 -8.192 18.125 1.00 93.06 78 PRO A N 1
ATOM 568 C CA . PRO A 1 78 ? -1.567 -8.897 16.899 1.00 93.06 78 PRO A CA 1
ATOM 569 C C . PRO A 1 78 ? -1.372 -8.027 15.646 1.00 93.06 78 PRO A C 1
ATOM 571 O O . PRO A 1 78 ? -1.023 -8.562 14.594 1.00 93.06 78 PRO A O 1
ATOM 574 N N . PHE A 1 79 ? -1.535 -6.701 15.748 1.00 95.06 79 PHE A N 1
ATOM 575 C CA . PHE A 1 79 ? -1.227 -5.772 14.657 1.00 95.06 79 PHE A CA 1
ATOM 576 C C . PHE A 1 79 ? 0.273 -5.736 14.334 1.00 95.06 79 PHE A C 1
ATOM 578 O O . PHE A 1 79 ? 0.652 -5.884 13.169 1.00 95.06 79 PHE A O 1
ATOM 585 N N . ILE A 1 80 ? 1.126 -5.563 15.350 1.00 95.44 80 ILE A N 1
ATOM 586 C CA . ILE A 1 80 ? 2.582 -5.499 15.173 1.00 95.44 80 ILE A CA 1
ATOM 587 C C . ILE A 1 80 ? 3.122 -6.831 14.650 1.00 95.44 80 ILE A C 1
ATOM 589 O O . ILE A 1 80 ? 3.945 -6.829 13.738 1.00 95.44 80 ILE A O 1
ATOM 593 N N . ALA A 1 81 ? 2.631 -7.962 15.162 1.00 96.12 81 ALA A N 1
ATOM 594 C CA . ALA A 1 81 ? 3.030 -9.282 14.684 1.00 96.12 81 ALA A CA 1
ATOM 595 C C . ALA A 1 81 ? 2.640 -9.509 13.213 1.00 96.12 81 ALA A C 1
ATOM 597 O O . ALA A 1 81 ? 3.481 -9.920 12.415 1.00 96.12 81 ALA A O 1
ATOM 598 N N . ALA A 1 82 ? 1.392 -9.207 12.832 1.00 95.88 82 ALA A N 1
ATOM 599 C CA . ALA A 1 82 ? 0.924 -9.383 11.456 1.00 95.88 82 ALA A CA 1
ATOM 600 C C . ALA A 1 82 ? 1.667 -8.468 10.469 1.00 95.88 82 ALA A C 1
ATOM 602 O O . ALA A 1 82 ? 2.119 -8.924 9.419 1.00 95.88 82 ALA A O 1
ATOM 603 N N . SER A 1 83 ? 1.847 -7.195 10.831 1.00 97.50 83 SER A N 1
ATOM 604 C CA . SER A 1 83 ? 2.571 -6.228 9.999 1.00 97.50 83 SER A CA 1
ATOM 605 C C . SER A 1 83 ? 4.052 -6.589 9.880 1.00 97.50 83 SER A C 1
ATOM 607 O O . SER A 1 83 ? 4.614 -6.525 8.791 1.00 97.50 83 SER A O 1
ATOM 609 N N . GLY A 1 84 ? 4.677 -7.034 10.974 1.00 97.31 84 GLY A N 1
ATOM 610 C CA . GLY A 1 84 ? 6.061 -7.502 10.972 1.00 97.31 84 GLY A CA 1
ATOM 611 C C . GLY A 1 84 ? 6.269 -8.712 10.060 1.00 97.31 84 GLY A C 1
ATOM 612 O O . GLY A 1 84 ? 7.204 -8.714 9.265 1.00 97.31 84 GLY A O 1
ATOM 613 N N . ALA A 1 85 ? 5.364 -9.695 10.106 1.00 98.12 85 ALA A N 1
ATOM 614 C CA . ALA A 1 85 ? 5.423 -10.866 9.232 1.00 98.12 85 ALA A CA 1
ATOM 615 C C . ALA A 1 85 ? 5.268 -10.500 7.744 1.00 98.12 85 ALA A C 1
ATOM 617 O O . ALA A 1 85 ? 5.981 -11.042 6.900 1.00 98.12 85 ALA A O 1
ATOM 618 N N . ALA A 1 86 ? 4.376 -9.557 7.416 1.00 98.25 86 ALA A N 1
ATOM 619 C CA . ALA A 1 86 ? 4.225 -9.052 6.050 1.00 98.25 86 ALA A CA 1
ATOM 620 C C . ALA A 1 86 ? 5.519 -8.391 5.545 1.00 98.25 86 ALA A C 1
ATOM 622 O O . ALA A 1 86 ? 6.011 -8.730 4.469 1.00 98.25 86 ALA A O 1
ATOM 623 N N . MET A 1 87 ? 6.118 -7.519 6.363 1.00 98.31 87 MET A N 1
ATOM 624 C CA . MET A 1 87 ? 7.375 -6.846 6.030 1.00 98.31 87 MET A CA 1
ATOM 625 C C . MET A 1 87 ? 8.551 -7.823 5.896 1.00 98.31 87 MET A C 1
ATOM 627 O O . MET A 1 87 ? 9.388 -7.659 5.011 1.00 98.31 87 MET A O 1
ATOM 631 N N . GLU A 1 88 ? 8.631 -8.847 6.746 1.00 98.38 88 GLU A N 1
ATOM 632 C CA . GLU A 1 88 ? 9.663 -9.885 6.643 1.00 98.38 88 GLU A CA 1
ATOM 633 C C . GLU A 1 88 ? 9.538 -10.658 5.325 1.00 98.38 88 GLU A C 1
ATOM 635 O O . GLU A 1 88 ? 10.521 -10.823 4.595 1.00 98.38 88 GLU A O 1
ATOM 640 N N . GLN A 1 89 ? 8.317 -11.075 4.981 1.00 98.19 89 GLN A N 1
ATOM 641 C CA . GLN A 1 89 ? 8.044 -11.780 3.733 1.00 98.19 89 GLN A CA 1
ATOM 642 C C . GLN A 1 89 ? 8.376 -10.915 2.511 1.00 98.19 89 GLN A C 1
ATOM 644 O O . GLN A 1 89 ? 9.020 -11.399 1.580 1.00 98.19 89 GLN A O 1
ATOM 649 N N . MET A 1 90 ? 8.011 -9.631 2.540 1.00 98.44 90 MET A N 1
ATOM 650 C CA . MET A 1 90 ? 8.381 -8.648 1.520 1.00 98.44 90 MET A CA 1
ATOM 651 C C . MET A 1 90 ? 9.894 -8.585 1.330 1.00 98.44 90 MET A C 1
ATOM 653 O O . MET A 1 90 ? 10.389 -8.660 0.210 1.00 98.44 90 MET A O 1
ATOM 657 N N . MET A 1 91 ? 10.645 -8.466 2.428 1.00 98.38 91 MET A N 1
ATOM 658 C CA . MET A 1 91 ? 12.097 -8.327 2.367 1.00 98.38 91 MET A CA 1
ATOM 659 C C . MET A 1 91 ? 12.768 -9.560 1.786 1.00 98.38 91 MET A C 1
ATOM 661 O O . MET A 1 91 ? 13.711 -9.442 1.006 1.00 98.38 91 MET A O 1
ATOM 665 N N . LYS A 1 92 ? 12.242 -10.740 2.112 1.00 98.19 92 LYS A N 1
ATOM 666 C CA . LYS A 1 92 ? 12.687 -11.993 1.515 1.00 98.19 92 LYS A CA 1
ATOM 667 C C . LYS A 1 92 ? 12.364 -12.064 0.021 1.00 98.19 92 LYS A C 1
ATOM 669 O O . LYS A 1 92 ? 13.209 -12.502 -0.752 1.00 98.19 92 LYS A O 1
ATOM 674 N N . ALA A 1 93 ? 11.166 -11.649 -0.385 1.00 97.25 93 ALA A N 1
ATOM 675 C CA . ALA A 1 93 ? 10.727 -11.707 -1.777 1.00 97.25 93 ALA A CA 1
ATOM 676 C C . ALA A 1 93 ? 11.423 -10.665 -2.672 1.00 97.25 93 ALA A C 1
ATOM 678 O O . ALA A 1 93 ? 11.692 -10.948 -3.833 1.00 97.25 93 ALA A O 1
ATOM 679 N N . MET A 1 94 ? 11.790 -9.503 -2.122 1.00 97.62 94 MET A N 1
ATOM 680 C CA . MET A 1 94 ? 12.552 -8.466 -2.830 1.00 97.62 94 MET A CA 1
ATOM 681 C C . MET A 1 94 ? 14.058 -8.754 -2.916 1.00 97.62 94 MET A C 1
ATOM 683 O O . MET A 1 94 ? 14.786 -8.000 -3.560 1.00 97.62 94 MET A O 1
ATOM 687 N N . ALA A 1 95 ? 14.554 -9.835 -2.304 1.00 96.88 95 ALA A N 1
ATOM 688 C CA . ALA A 1 95 ? 15.946 -10.267 -2.423 1.00 96.88 95 ALA A CA 1
ATOM 689 C C . ALA A 1 95 ? 16.217 -10.935 -3.788 1.00 96.88 95 ALA A C 1
ATOM 691 O O . ALA A 1 95 ? 16.620 -12.098 -3.866 1.00 96.88 95 ALA A O 1
ATOM 692 N N . ILE A 1 96 ? 15.973 -10.197 -4.873 1.00 93.62 96 ILE A N 1
ATOM 693 C CA . ILE A 1 96 ? 16.140 -10.658 -6.251 1.00 93.62 96 ILE A CA 1
ATOM 694 C C . ILE A 1 96 ? 17.544 -10.346 -6.773 1.00 93.62 96 ILE A C 1
ATOM 696 O O . ILE A 1 96 ? 18.200 -9.385 -6.365 1.00 93.62 96 ILE A O 1
ATOM 700 N N . ARG A 1 97 ? 18.010 -11.158 -7.720 1.00 96.62 97 ARG A N 1
ATOM 701 C CA . ARG A 1 97 ? 19.195 -10.839 -8.516 1.00 96.62 97 ARG A CA 1
ATOM 702 C C . ARG A 1 97 ? 18.736 -10.035 -9.737 1.00 96.62 97 ARG A C 1
ATOM 704 O O . ARG A 1 97 ? 17.867 -10.547 -10.437 1.00 96.62 97 ARG A O 1
ATOM 711 N N . PRO A 1 98 ? 19.336 -8.864 -10.028 1.00 95.81 98 PRO A N 1
ATOM 712 C CA . PRO A 1 98 ? 19.014 -8.113 -11.237 1.00 95.81 98 PRO A CA 1
ATOM 713 C C . PRO A 1 98 ? 19.149 -8.990 -12.480 1.00 95.81 98 PRO A C 1
ATOM 715 O O . PRO A 1 98 ? 20.173 -9.665 -12.659 1.00 95.81 98 PRO A O 1
ATOM 718 N N . SER A 1 99 ? 18.109 -8.999 -13.305 1.00 97.19 99 SER A N 1
ATOM 719 C CA . SER A 1 99 ? 18.053 -9.779 -14.541 1.00 97.19 99 SER A CA 1
ATOM 720 C C . SER A 1 99 ? 18.725 -9.056 -15.708 1.00 97.19 99 SER A C 1
ATOM 722 O O . SER A 1 99 ? 19.185 -9.703 -16.650 1.00 97.19 99 SER A O 1
ATOM 724 N N . GLY A 1 100 ? 18.831 -7.725 -15.620 1.00 97.50 100 GLY A N 1
ATOM 725 C CA . GLY A 1 100 ? 19.283 -6.859 -16.709 1.00 97.50 100 GLY A CA 1
ATOM 726 C C . GLY A 1 100 ? 18.141 -6.303 -17.564 1.00 97.50 100 GLY A C 1
ATOM 727 O O . GLY A 1 100 ? 18.401 -5.469 -18.428 1.00 97.50 100 GLY A O 1
ATOM 728 N N . ASP A 1 101 ? 16.901 -6.717 -17.302 1.00 98.19 101 ASP A N 1
ATOM 729 C CA . ASP A 1 101 ? 15.687 -6.068 -17.789 1.00 98.19 101 ASP A CA 1
ATOM 730 C C . ASP A 1 101 ? 15.151 -5.135 -16.698 1.00 98.19 101 ASP A C 1
ATOM 732 O O . ASP A 1 101 ? 14.714 -5.587 -15.642 1.00 98.19 101 ASP A O 1
ATOM 736 N N . VAL A 1 102 ? 15.216 -3.825 -16.940 1.00 98.25 102 VAL A N 1
ATOM 737 C CA . VAL A 1 102 ? 14.812 -2.811 -15.955 1.00 98.25 102 VAL A CA 1
ATOM 738 C C . VAL A 1 102 ? 13.320 -2.898 -15.649 1.00 98.25 102 VAL A C 1
ATOM 740 O O . VAL A 1 102 ? 12.937 -2.761 -14.488 1.00 98.25 102 VAL A O 1
ATOM 743 N N . ASP A 1 103 ? 12.493 -3.152 -16.661 1.00 98.31 103 ASP A N 1
ATOM 744 C CA . ASP A 1 103 ? 11.042 -3.197 -16.493 1.00 98.31 103 ASP A CA 1
ATOM 745 C C . ASP A 1 103 ? 10.642 -4.473 -15.738 1.00 98.31 103 ASP A C 1
ATOM 747 O O . ASP A 1 103 ? 9.870 -4.423 -14.777 1.00 98.31 103 ASP A O 1
ATOM 751 N N . GLY A 1 104 ? 11.249 -5.609 -16.096 1.00 98.00 104 GLY A N 1
ATOM 752 C CA . GLY A 1 104 ? 11.091 -6.869 -15.371 1.00 98.00 104 GLY A CA 1
ATOM 753 C C . GLY A 1 104 ? 11.566 -6.791 -13.917 1.00 98.00 104 GLY A C 1
ATOM 754 O O . GLY A 1 104 ? 10.852 -7.228 -13.012 1.00 98.00 104 GLY A O 1
ATOM 755 N N . ASP A 1 105 ? 12.735 -6.193 -13.668 1.00 98.00 105 ASP A N 1
ATOM 756 C CA . ASP A 1 105 ? 13.281 -6.016 -12.318 1.00 98.00 105 ASP A CA 1
ATOM 757 C C . ASP A 1 105 ? 12.409 -5.059 -11.481 1.00 98.00 105 ASP A C 1
ATOM 759 O O . ASP A 1 105 ? 12.202 -5.299 -10.290 1.00 98.00 105 ASP A O 1
ATOM 763 N N . PHE A 1 106 ? 11.843 -4.009 -12.089 1.00 98.12 106 PHE A N 1
ATOM 764 C CA . PHE A 1 106 ? 10.894 -3.114 -11.423 1.00 98.12 106 PHE A CA 1
ATOM 765 C C . PHE A 1 106 ? 9.644 -3.870 -10.964 1.00 98.12 106 PHE A C 1
ATOM 767 O O . PHE A 1 106 ? 9.290 -3.808 -9.786 1.00 98.12 106 PHE A O 1
ATOM 774 N N . VAL A 1 107 ? 9.010 -4.639 -11.853 1.00 97.62 107 VAL A N 1
ATOM 775 C CA . VAL A 1 107 ? 7.813 -5.428 -11.516 1.00 97.62 107 VAL A CA 1
ATOM 776 C C . VAL A 1 107 ? 8.130 -6.490 -10.458 1.00 97.62 107 VAL A C 1
ATOM 778 O O . VAL A 1 107 ? 7.377 -6.647 -9.495 1.00 97.62 107 VAL A O 1
ATOM 781 N N . ALA A 1 108 ? 9.277 -7.165 -10.573 1.00 97.50 108 ALA A N 1
ATOM 782 C CA . ALA A 1 108 ? 9.719 -8.171 -9.608 1.00 97.50 108 ALA A CA 1
ATOM 783 C C . ALA A 1 108 ? 9.934 -7.601 -8.192 1.00 97.50 108 ALA A C 1
ATOM 785 O O . ALA A 1 108 ? 9.787 -8.330 -7.211 1.00 97.50 108 ALA A O 1
ATOM 786 N N . LEU A 1 109 ? 10.248 -6.308 -8.072 1.00 98.12 109 LEU A N 1
ATOM 787 C CA . LEU A 1 109 ? 10.315 -5.601 -6.791 1.00 98.12 109 LEU A CA 1
ATOM 788 C C . LEU A 1 109 ? 8.947 -5.071 -6.340 1.00 98.12 109 LEU A C 1
ATOM 790 O O . LEU A 1 109 ? 8.637 -5.114 -5.149 1.00 98.12 109 LEU A O 1
ATOM 794 N N . MET A 1 110 ? 8.130 -4.560 -7.264 1.00 98.50 110 MET A N 1
ATOM 795 C CA . MET A 1 110 ? 6.868 -3.897 -6.922 1.00 98.50 110 MET A CA 1
ATOM 796 C C . MET A 1 110 ? 5.767 -4.859 -6.502 1.00 98.50 110 MET A C 1
ATOM 798 O O . MET A 1 110 ? 5.031 -4.537 -5.571 1.00 98.50 110 MET A O 1
ATOM 802 N N . ILE A 1 111 ? 5.689 -6.055 -7.091 1.00 98.31 111 ILE A N 1
ATOM 803 C CA . ILE A 1 111 ? 4.698 -7.062 -6.685 1.00 98.31 111 ILE A CA 1
ATOM 804 C C . ILE A 1 111 ? 4.798 -7.372 -5.178 1.00 98.31 111 ILE A C 1
ATOM 806 O O . ILE A 1 111 ? 3.834 -7.099 -4.459 1.00 98.31 111 ILE A O 1
ATOM 810 N N . PRO A 1 112 ? 5.937 -7.856 -4.640 1.00 98.44 112 PRO A N 1
ATOM 811 C CA . PRO A 1 112 ? 6.025 -8.171 -3.215 1.00 98.44 112 PRO A CA 1
ATOM 812 C C . PRO A 1 112 ? 5.900 -6.935 -2.313 1.00 98.44 112 PRO A C 1
ATOM 814 O O . PRO A 1 112 ? 5.367 -7.032 -1.205 1.00 98.44 112 PRO A O 1
ATOM 817 N N . HIS A 1 113 ? 6.348 -5.761 -2.772 1.00 98.69 113 HIS A N 1
ATOM 818 C CA . HIS A 1 113 ? 6.147 -4.503 -2.050 1.00 98.69 113 HIS A CA 1
ATOM 819 C C . HIS A 1 113 ? 4.651 -4.184 -1.876 1.00 98.69 113 HIS A C 1
ATOM 821 O O . HIS A 1 113 ? 4.192 -3.878 -0.772 1.00 98.69 113 HIS A O 1
ATOM 827 N N . HIS A 1 114 ? 3.866 -4.310 -2.947 1.00 98.75 114 HIS A N 1
ATOM 828 C CA . HIS A 1 114 ? 2.420 -4.102 -2.924 1.00 98.75 114 HIS A CA 1
ATOM 829 C C . HIS A 1 114 ? 1.685 -5.167 -2.108 1.00 98.75 114 HIS A C 1
ATOM 831 O O . HIS A 1 114 ? 0.804 -4.818 -1.324 1.00 98.75 114 HIS A O 1
ATOM 837 N N . GLU A 1 115 ? 2.075 -6.440 -2.202 1.00 98.62 115 GLU A N 1
ATOM 838 C CA . GLU A 1 115 ? 1.506 -7.516 -1.378 1.00 98.62 115 GLU A CA 1
ATOM 839 C C . GLU A 1 115 ? 1.654 -7.227 0.124 1.00 98.62 115 GLU A C 1
ATOM 841 O O . GLU A 1 115 ? 0.701 -7.382 0.894 1.00 98.62 115 GLU A O 1
ATOM 846 N N . SER A 1 116 ? 2.821 -6.731 0.546 1.00 98.62 116 SER A N 1
ATOM 847 C CA . SER A 1 116 ? 3.047 -6.319 1.933 1.00 98.62 116 SER A CA 1
ATOM 848 C C . SER A 1 116 ? 2.199 -5.115 2.329 1.00 98.62 116 SER A C 1
ATOM 850 O O . SER A 1 116 ? 1.618 -5.106 3.417 1.00 98.62 116 SER A O 1
ATOM 852 N N . ALA A 1 117 ? 2.087 -4.111 1.455 1.00 98.69 117 ALA A N 1
ATOM 853 C CA . ALA A 1 117 ? 1.238 -2.946 1.698 1.00 98.69 117 ALA A CA 1
ATOM 854 C C . ALA A 1 117 ? -0.236 -3.351 1.881 1.00 98.69 117 ALA A C 1
ATOM 856 O O . ALA A 1 117 ? -0.893 -2.886 2.815 1.00 98.69 117 ALA A O 1
ATOM 857 N N . ILE A 1 118 ? -0.733 -4.283 1.061 1.00 98.81 118 ILE A N 1
ATOM 858 C CA . ILE A 1 118 ? -2.081 -4.852 1.183 1.00 98.81 118 ILE A CA 1
ATOM 859 C C . ILE A 1 118 ? -2.241 -5.575 2.526 1.00 98.81 118 ILE A C 1
ATOM 861 O O . ILE A 1 118 ? -3.224 -5.343 3.231 1.00 98.81 118 ILE A O 1
ATOM 865 N N . ALA A 1 119 ? -1.285 -6.420 2.921 1.00 98.62 119 ALA A N 1
ATOM 866 C CA . ALA A 1 119 ? -1.354 -7.161 4.183 1.00 98.62 119 ALA A CA 1
ATOM 867 C C . ALA A 1 119 ? -1.345 -6.238 5.421 1.00 98.62 119 ALA A C 1
ATOM 869 O O . ALA A 1 119 ? -2.080 -6.464 6.392 1.00 98.62 119 ALA A O 1
ATOM 870 N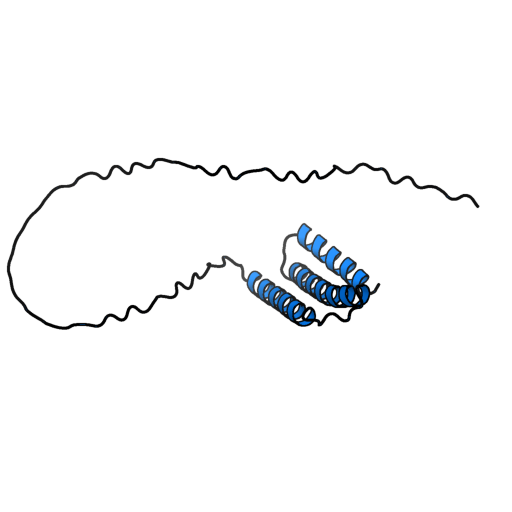 N . MET A 1 120 ? -0.562 -5.158 5.386 1.00 98.69 120 MET A N 1
ATOM 871 C CA . MET A 1 120 ? -0.538 -4.145 6.446 1.00 98.69 120 MET A CA 1
ATOM 872 C C . MET A 1 120 ? -1.836 -3.331 6.484 1.00 98.69 120 MET A C 1
ATOM 874 O O . MET A 1 120 ? -2.407 -3.132 7.557 1.00 98.69 120 MET A O 1
ATOM 878 N N . ALA A 1 121 ? -2.361 -2.929 5.326 1.00 98.75 121 ALA A N 1
ATOM 879 C CA . ALA A 1 121 ? -3.649 -2.249 5.237 1.00 98.75 121 ALA A CA 1
ATOM 880 C C . ALA A 1 121 ? -4.794 -3.131 5.769 1.00 98.75 121 ALA A C 1
ATOM 882 O O . ALA A 1 121 ? -5.630 -2.676 6.548 1.00 98.75 121 ALA A O 1
ATOM 883 N N . GLN A 1 122 ? -4.794 -4.428 5.455 1.00 98.56 122 GLN A N 1
ATOM 884 C CA . GLN A 1 122 ? -5.740 -5.385 6.036 1.00 98.56 122 GLN A CA 1
ATOM 885 C C . GLN A 1 122 ? -5.593 -5.513 7.560 1.00 98.56 122 GLN A C 1
ATOM 887 O O . GLN A 1 122 ? -6.589 -5.720 8.259 1.00 98.56 122 GLN A O 1
ATOM 892 N N . SER A 1 123 ? -4.378 -5.368 8.092 1.00 98.00 123 SER A N 1
ATOM 893 C CA . SER A 1 123 ? -4.137 -5.343 9.538 1.00 98.00 123 SER A CA 1
ATOM 894 C C . SER A 1 123 ? -4.729 -4.085 10.185 1.00 98.00 123 SER A C 1
ATOM 896 O O . SER A 1 123 ? -5.400 -4.199 11.211 1.00 98.00 123 SER A O 1
ATOM 898 N N . GLU A 1 124 ? -4.597 -2.910 9.561 1.00 98.19 124 GLU A N 1
ATOM 899 C CA . GLU A 1 124 ? -5.274 -1.680 10.009 1.00 98.19 124 GLU A CA 1
ATOM 900 C C . GLU A 1 124 ? -6.804 -1.826 9.953 1.00 98.19 124 GLU A C 1
ATOM 902 O O . GLU A 1 124 ? -7.506 -1.482 10.903 1.00 98.19 124 GLU A O 1
ATOM 907 N N . LEU A 1 125 ? -7.349 -2.436 8.897 1.00 98.06 125 LEU A N 1
ATOM 908 C CA . LEU A 1 125 ? -8.788 -2.712 8.796 1.00 98.06 125 LEU A CA 1
ATOM 909 C C . LEU A 1 125 ? -9.295 -3.683 9.873 1.00 98.06 125 LEU A C 1
ATOM 911 O O . LEU A 1 125 ? -10.477 -3.644 10.231 1.00 98.06 125 LEU A O 1
ATOM 915 N N . ARG A 1 126 ? -8.427 -4.548 10.401 1.00 97.31 126 ARG A N 1
ATOM 916 C CA . ARG A 1 126 ? -8.777 -5.534 11.428 1.00 97.31 126 ARG A CA 1
ATOM 917 C C . ARG A 1 126 ? -8.645 -4.988 12.848 1.00 97.31 126 ARG A C 1
ATOM 919 O O . ARG A 1 126 ? -9.502 -5.277 13.679 1.00 97.31 126 ARG A O 1
ATOM 926 N N . TYR A 1 127 ? -7.582 -4.240 13.130 1.00 96.44 127 TYR A N 1
ATOM 927 C CA . TYR A 1 127 ? -7.210 -3.844 14.494 1.00 96.44 127 TYR A CA 1
ATOM 928 C C . TYR A 1 127 ? -7.331 -2.336 14.750 1.00 96.44 127 TYR A C 1
ATOM 930 O O . TYR A 1 127 ? -7.523 -1.915 15.894 1.00 96.44 127 TYR A O 1
ATOM 938 N N . GLY A 1 128 ? -7.255 -1.529 13.693 1.00 95.75 128 GLY A N 1
ATOM 939 C CA . GLY A 1 128 ? -7.335 -0.077 13.737 1.00 95.75 128 GLY A CA 1
ATOM 940 C C . GLY A 1 128 ? -8.741 0.434 14.037 1.00 95.75 128 GLY A C 1
ATOM 941 O O . GLY A 1 128 ? -9.755 -0.161 13.657 1.00 95.75 128 GLY A O 1
ATOM 942 N N . LYS A 1 129 ? -8.795 1.571 14.736 1.00 96.25 129 LYS A N 1
ATOM 943 C CA . LYS A 1 129 ? -10.039 2.196 15.225 1.00 96.25 129 LYS A CA 1
ATOM 944 C C . LYS A 1 129 ? -10.297 3.579 14.634 1.00 96.25 129 LYS A C 1
ATOM 946 O O . LYS A 1 129 ? -11.372 4.133 14.828 1.00 96.25 129 LYS A O 1
ATOM 951 N N . ASN A 1 130 ? -9.311 4.167 13.960 1.00 98.06 130 ASN A N 1
ATOM 952 C CA . ASN A 1 130 ? -9.463 5.483 13.363 1.00 98.06 130 ASN A CA 1
ATOM 953 C C . ASN A 1 130 ? -10.145 5.345 11.995 1.00 98.06 130 ASN A C 1
ATOM 955 O O . ASN A 1 130 ? -9.575 4.794 11.060 1.00 98.06 130 ASN A O 1
ATOM 959 N N . GLU A 1 131 ? -11.356 5.880 11.869 1.00 98.44 131 GLU A N 1
ATOM 960 C CA . GLU A 1 131 ? -12.160 5.786 10.646 1.00 98.44 131 GLU A CA 1
ATOM 961 C C . GLU A 1 131 ? -11.469 6.351 9.396 1.00 98.44 131 GLU A C 1
ATOM 963 O O . GLU A 1 131 ? -11.652 5.834 8.296 1.00 98.44 131 GLU A O 1
ATOM 968 N N . GLN A 1 132 ? -10.662 7.403 9.538 1.00 98.62 132 GLN A N 1
ATOM 969 C CA . GLN A 1 132 ? -9.920 7.969 8.414 1.00 98.62 132 GLN A CA 1
ATOM 970 C C . GLN A 1 132 ? -8.790 7.039 7.962 1.00 98.62 132 GLN A C 1
ATOM 972 O O . GLN A 1 132 ? -8.632 6.827 6.762 1.00 98.62 132 GLN A O 1
ATOM 977 N N . LEU A 1 133 ? -8.047 6.448 8.902 1.00 98.56 133 LEU A N 1
ATOM 978 C CA . LEU A 1 133 ? -6.975 5.499 8.580 1.00 98.56 133 LEU A CA 1
ATOM 979 C C . LEU A 1 133 ? -7.524 4.203 7.983 1.00 98.56 133 LEU A C 1
ATOM 981 O O . LEU A 1 133 ? -6.957 3.669 7.038 1.00 98.56 133 LEU A O 1
ATOM 985 N N . ARG A 1 134 ? -8.684 3.743 8.455 1.00 98.62 1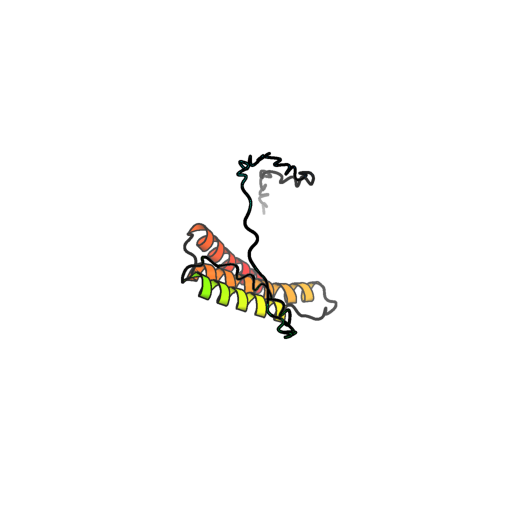34 ARG A N 1
ATOM 986 C CA . ARG A 1 134 ? -9.377 2.588 7.875 1.00 98.62 134 ARG A CA 1
ATOM 987 C C . ARG A 1 134 ? -9.835 2.852 6.439 1.00 98.62 134 ARG A C 1
ATOM 989 O O . ARG A 1 134 ? -9.703 1.972 5.596 1.00 98.62 134 ARG A O 1
ATOM 996 N N . ARG A 1 135 ? -10.336 4.057 6.130 1.00 98.75 135 ARG A N 1
ATOM 997 C CA . ARG A 1 135 ? -10.658 4.442 4.742 1.00 98.75 135 ARG A CA 1
ATOM 998 C C . ARG A 1 135 ? -9.417 4.437 3.854 1.00 98.75 135 ARG A C 1
ATOM 1000 O O . ARG A 1 135 ? -9.443 3.807 2.805 1.00 98.75 135 ARG A O 1
ATOM 1007 N N . MET A 1 136 ? -8.324 5.035 4.324 1.00 98.81 136 MET A N 1
ATOM 1008 C CA . MET A 1 136 ? -7.038 4.995 3.622 1.00 98.81 136 MET A CA 1
ATOM 1009 C C . MET A 1 136 ? -6.562 3.552 3.393 1.00 98.81 136 MET A C 1
ATOM 1011 O O . MET A 1 136 ? -6.134 3.207 2.299 1.00 98.81 136 MET A O 1
ATOM 1015 N N . ALA A 1 137 ? -6.688 2.676 4.391 1.00 98.81 137 ALA A N 1
ATOM 1016 C CA . ALA A 1 137 ? -6.334 1.268 4.251 1.00 98.81 137 ALA A CA 1
ATOM 1017 C C . ALA A 1 137 ? -7.198 0.548 3.199 1.00 98.81 137 ALA A C 1
ATOM 1019 O O . ALA A 1 137 ? -6.685 -0.253 2.422 1.00 98.81 137 ALA A O 1
ATOM 1020 N N . GLN A 1 138 ? -8.497 0.849 3.129 1.00 98.88 138 GLN A N 1
ATOM 1021 C CA . GLN A 1 138 ? -9.374 0.293 2.098 1.00 98.88 138 GLN A CA 1
ATOM 1022 C C . GLN A 1 138 ? -8.982 0.758 0.689 1.00 98.88 138 GLN A C 1
ATOM 1024 O O . GLN A 1 138 ? -9.024 -0.048 -0.241 1.00 98.88 138 GLN A O 1
ATOM 1029 N N . GLU A 1 139 ? -8.597 2.027 0.541 1.00 98.81 139 GLU A N 1
ATOM 1030 C CA . GLU A 1 139 ? -8.087 2.581 -0.718 1.00 98.81 139 GLU A CA 1
ATOM 1031 C C . GLU A 1 139 ? -6.800 1.867 -1.139 1.00 98.81 139 GLU A C 1
ATOM 1033 O O . GLU A 1 139 ? -6.758 1.339 -2.245 1.00 98.81 139 GLU A O 1
ATOM 1038 N N . ILE A 1 140 ? -5.827 1.725 -0.228 1.00 98.81 140 ILE A N 1
ATOM 1039 C CA . ILE A 1 140 ? -4.574 0.986 -0.468 1.00 98.81 140 ILE A CA 1
ATOM 1040 C C . ILE A 1 140 ? -4.862 -0.436 -0.960 1.00 98.81 140 ILE A C 1
ATOM 1042 O O . ILE A 1 140 ? -4.278 -0.880 -1.943 1.00 98.81 140 ILE A O 1
ATOM 1046 N N . VAL A 1 141 ? -5.773 -1.170 -0.311 1.00 98.81 141 VAL A N 1
ATOM 1047 C CA . VAL A 1 141 ? -6.093 -2.542 -0.741 1.00 98.81 141 VAL A CA 1
ATOM 1048 C C . VAL A 1 141 ? -6.560 -2.569 -2.197 1.00 98.81 141 VAL A C 1
ATOM 1050 O O . VAL A 1 141 ? -6.102 -3.415 -2.957 1.00 98.81 141 VAL A O 1
ATOM 1053 N N . VAL A 1 142 ?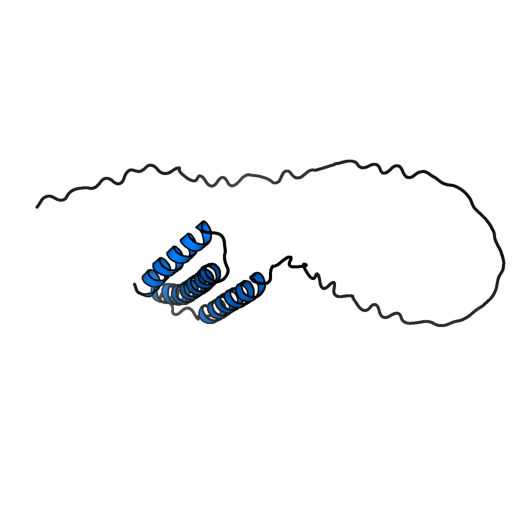 -7.446 -1.653 -2.592 1.00 98.62 142 VAL A N 1
ATOM 1054 C CA . VAL A 1 142 ? -8.002 -1.626 -3.952 1.00 98.62 142 VAL A CA 1
ATOM 1055 C C . VAL A 1 142 ? -6.955 -1.190 -4.973 1.00 98.62 142 VAL A C 1
ATOM 1057 O O . VAL A 1 142 ? -6.796 -1.864 -5.989 1.00 98.62 142 VAL A O 1
ATOM 1060 N N . THR A 1 143 ? -6.241 -0.092 -4.718 1.00 98.69 143 THR A N 1
ATOM 1061 C CA . THR A 1 143 ? -5.282 0.467 -5.682 1.00 98.69 143 THR A CA 1
ATOM 1062 C C . THR A 1 143 ? -4.113 -0.481 -5.905 1.00 98.69 143 THR A C 1
ATOM 1064 O O . THR A 1 143 ? -3.808 -0.812 -7.046 1.00 98.69 143 THR A O 1
ATOM 1067 N N . GLN A 1 144 ? -3.528 -1.024 -4.835 1.00 98.62 144 GLN A N 1
ATOM 1068 C CA . GLN A 1 144 ? -2.381 -1.921 -4.964 1.00 98.62 144 GLN A CA 1
ATOM 1069 C C . GLN A 1 144 ? -2.762 -3.264 -5.610 1.00 98.62 144 GLN A C 1
ATOM 1071 O O . GLN A 1 144 ? -1.954 -3.854 -6.319 1.00 98.62 144 GLN A O 1
ATOM 1076 N N . GLN A 1 145 ? -3.993 -3.755 -5.412 1.00 98.62 145 GLN A N 1
ATOM 1077 C CA . GLN A 1 145 ? -4.475 -4.950 -6.120 1.00 98.62 145 GLN A CA 1
ATOM 1078 C C . GLN A 1 145 ? -4.622 -4.709 -7.623 1.00 98.62 145 GLN A C 1
ATOM 1080 O O . GLN A 1 145 ? -4.327 -5.603 -8.413 1.00 98.62 145 GLN A O 1
ATOM 1085 N N . GLN A 1 146 ? -5.075 -3.518 -8.019 1.00 98.50 146 GLN A N 1
ATOM 1086 C CA . GLN A 1 146 ? -5.162 -3.139 -9.428 1.00 98.50 146 GLN A CA 1
ATOM 1087 C C . GLN A 1 146 ? -3.772 -3.024 -10.057 1.00 98.50 146 GLN A C 1
ATOM 1089 O O . GLN A 1 146 ? -3.580 -3.524 -11.158 1.00 98.50 146 GLN A O 1
ATOM 1094 N N . GLU A 1 147 ? -2.803 -2.441 -9.346 1.00 98.19 147 GLU A N 1
ATOM 1095 C CA . GLU A 1 147 ? -1.414 -2.320 -9.811 1.00 98.19 147 GLU A CA 1
ATOM 1096 C C . GLU A 1 147 ? -0.721 -3.682 -9.974 1.00 98.19 147 GLU A C 1
ATOM 1098 O O . GLU A 1 147 ? 0.049 -3.857 -10.910 1.00 98.19 147 GLU A O 1
ATOM 1103 N N . ILE A 1 148 ? -1.023 -4.670 -9.122 1.00 97.75 148 ILE A N 1
ATOM 1104 C CA . ILE A 1 148 ? -0.517 -6.048 -9.279 1.00 97.75 148 ILE A CA 1
ATOM 1105 C C . ILE A 1 148 ? -1.110 -6.742 -10.519 1.00 97.75 148 ILE A C 1
ATOM 1107 O O . ILE A 1 148 ? -0.468 -7.613 -11.101 1.00 97.75 148 ILE A O 1
ATOM 1111 N N . ALA A 1 149 ? -2.349 -6.413 -10.891 1.00 95.81 149 ALA A N 1
ATOM 1112 C CA . ALA A 1 149 ? -3.073 -7.071 -11.979 1.00 95.81 149 ALA A CA 1
ATOM 1113 C C . ALA A 1 149 ? -2.898 -6.401 -13.356 1.00 95.81 149 ALA A C 1
ATOM 1115 O O . ALA A 1 149 ? -3.432 -6.925 -14.339 1.00 95.81 149 ALA A O 1
ATOM 1116 N N . ALA A 1 150 ? -2.232 -5.245 -13.408 1.00 89.19 150 ALA A N 1
ATOM 1117 C CA . ALA A 1 150 ? -1.980 -4.463 -14.619 1.00 89.19 150 ALA A CA 1
ATOM 1118 C C . ALA A 1 150 ? -0.840 -5.058 -15.460 1.00 89.19 150 ALA A C 1
ATOM 1120 O O . ALA A 1 150 ? -0.985 -5.036 -16.705 1.00 89.19 150 ALA A O 1
#

Radius of gyration: 31.53 Å; Cα contacts (8 Å, |Δi|>4): 64; chains: 1; bounding box: 58×40×103 Å